Protein AF-A0A430AQ88-F1 (afdb_monomer)

pLDDT: mean 83.91, std 13.33, range [30.11, 95.38]

Nearest PDB structures (foldseek):
  5y1z-assembly1_A  TM=2.848E-01  e=1.459E+00  Homo sapiens
  6egv-assembly1_A  TM=2.812E-01  e=3.553E+00  Sacbrood virus
  3nzi-assembly1_A  TM=2.408E-01  e=5.909E+00  Homo sapiens

Foldseek 3Di:
DQPQDPCVVVLVVVVVCVVVVVDDQQDKKKWKWFPDDPPDPDIDTDDIGHPVCCVVVDPPDPRIDIDIDGNNVVSVVNVVRND

Mean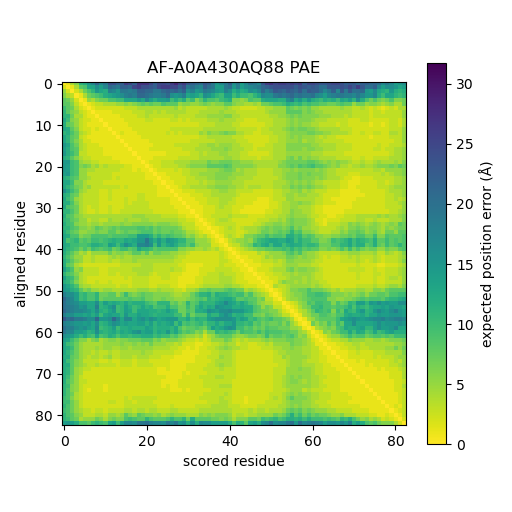 predicted aligned error: 5.62 Å

Organism: NCBI:txid564710

Solvent-accessible surface area (backbone atoms only — not comparable to full-atom values): 4940 Å² total; per-residue (Å²): 134,84,85,51,49,86,39,62,69,60,53,50,53,51,49,55,33,46,72,73,59,81,41,54,63,82,38,64,30,31,33,32,21,41,67,64,52,83,55,86,86,44,46,56,77,77,46,75,38,54,73,86,50,46,90,72,62,78,78,85,49,87,58,48,42,80,44,83,43,43,41,45,60,52,51,59,49,42,58,63,38,51,104

Radius of gyration: 12.88 Å; Cα contacts (8 Å, |Δi|>4): 106; chains: 1; bounding box: 31×30×32 Å

Secondary structure (DSSP, 8-state):
-------HHHHHHHHHHHHHTS--TTSEEEEEEESS-SBTTB--EEEEE-TTTGGG----STTEEEEEEEHHHHHHHHHHHH-

Sequence (83 aa):
MRLAYDYSDFLYGFADELESGALTLKDYIYIIRQQEPICGTYCPIIDWYYLDTLQYAIIEDDKYKAVKVKLKIVIDEMERWTM

Structure (mmCIF, N/CA/C/O backbone):
data_AF-A0A430AQ88-F1
#
_entry.id   AF-A0A430AQ88-F1
#
loop_
_atom_site.group_PDB
_atom_site.id
_atom_site.type_symbol
_atom_site.label_atom_id
_atom_site.label_alt_id
_atom_site.label_comp_id
_atom_site.label_asym_id
_atom_site.label_entity_id
_atom_site.label_seq_id
_atom_site.pdbx_PDB_ins_code
_atom_site.Cartn_x
_atom_site.Cartn_y
_atom_site.Cartn_z
_atom_site.occupancy
_atom_site.B_iso_or_equiv
_atom_site.auth_seq_id
_atom_site.auth_comp_id
_atom_site.auth_asym_id
_atom_site.auth_atom_id
_atom_site.pdbx_PDB_model_num
ATOM 1 N N . MET A 1 1 ? 9.602 10.454 -21.624 1.00 30.11 1 MET A N 1
ATOM 2 C CA . MET A 1 1 ? 8.457 9.546 -21.425 1.00 30.11 1 MET A CA 1
ATOM 3 C C . MET A 1 1 ? 8.389 9.255 -19.934 1.00 30.11 1 MET A C 1
ATOM 5 O O . MET A 1 1 ? 9.279 8.583 -19.434 1.00 30.11 1 MET A O 1
ATOM 9 N N . ARG A 1 2 ? 7.464 9.885 -19.199 1.00 35.56 2 ARG A N 1
ATOM 10 C CA . ARG A 1 2 ? 7.213 9.513 -17.800 1.00 35.56 2 ARG A CA 1
ATOM 11 C C . ARG A 1 2 ? 6.326 8.278 -17.859 1.00 35.56 2 ARG A C 1
ATOM 13 O O . ARG A 1 2 ? 5.227 8.360 -18.391 1.00 35.56 2 ARG A O 1
ATOM 20 N N . LEU A 1 3 ? 6.855 7.136 -17.443 1.00 48.44 3 LEU A N 1
ATOM 21 C CA . LEU A 1 3 ? 6.044 5.950 -17.201 1.00 48.44 3 LEU A CA 1
ATOM 22 C C . LEU A 1 3 ? 5.259 6.245 -15.922 1.00 48.44 3 LEU A C 1
ATOM 24 O O . LEU A 1 3 ? 5.780 6.045 -14.828 1.00 4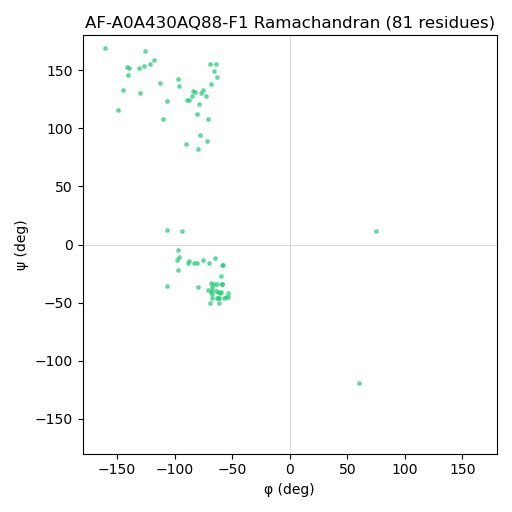8.44 3 LEU A O 1
ATOM 28 N N . ALA A 1 4 ? 4.077 6.839 -16.073 1.00 53.56 4 ALA A N 1
ATOM 29 C CA . ALA A 1 4 ? 3.106 6.888 -14.995 1.00 53.56 4 ALA A CA 1
ATOM 30 C C . ALA A 1 4 ? 2.529 5.477 -14.857 1.00 53.56 4 ALA A C 1
ATOM 32 O O . ALA A 1 4 ? 2.137 4.871 -15.859 1.00 53.56 4 ALA A O 1
ATOM 33 N N . TYR A 1 5 ? 2.554 4.936 -13.645 1.00 71.12 5 TYR A N 1
ATOM 34 C CA . TYR A 1 5 ? 1.802 3.725 -13.339 1.00 71.12 5 TYR A CA 1
ATOM 35 C C . TYR A 1 5 ? 0.391 4.161 -12.996 1.00 71.12 5 TYR A C 1
ATOM 37 O O . TYR A 1 5 ? 0.212 5.057 -12.173 1.00 71.12 5 TYR A O 1
ATOM 45 N N . ASP A 1 6 ? -0.595 3.557 -13.649 1.00 81.81 6 ASP A N 1
ATOM 46 C CA . ASP A 1 6 ? -1.982 3.824 -13.312 1.00 81.81 6 ASP A CA 1
ATOM 47 C C . ASP A 1 6 ? -2.335 3.042 -12.047 1.00 81.81 6 ASP A C 1
ATOM 49 O O . ASP A 1 6 ? -2.637 1.850 -12.089 1.00 81.81 6 ASP A O 1
ATOM 53 N N . TYR A 1 7 ? -2.214 3.716 -10.906 1.00 88.75 7 TYR A N 1
ATOM 54 C CA . TYR A 1 7 ? -2.643 3.191 -9.616 1.00 88.75 7 TYR A CA 1
ATOM 55 C C . TYR A 1 7 ? -4.065 3.622 -9.264 1.00 88.75 7 TYR A C 1
ATOM 57 O O . TYR A 1 7 ? -4.468 3.439 -8.117 1.00 88.75 7 TYR A O 1
ATOM 65 N N . SER A 1 8 ? -4.828 4.190 -10.205 1.00 87.75 8 SER A N 1
ATOM 66 C CA . SER A 1 8 ? -6.162 4.727 -9.922 1.00 87.75 8 SER A CA 1
ATOM 67 C C . SER A 1 8 ? -7.059 3.672 -9.282 1.00 87.75 8 SER A C 1
ATOM 69 O O . SER A 1 8 ? -7.652 3.944 -8.245 1.00 87.75 8 SER A O 1
ATOM 71 N N . ASP A 1 9 ? -7.069 2.445 -9.809 1.00 86.62 9 ASP A N 1
ATOM 72 C CA . ASP A 1 9 ? -7.866 1.342 -9.255 1.00 86.62 9 ASP A CA 1
ATOM 73 C C . ASP A 1 9 ? -7.473 0.997 -7.809 1.00 86.62 9 ASP A C 1
ATOM 75 O O . ASP A 1 9 ? -8.334 0.802 -6.951 1.00 86.62 9 ASP A O 1
ATOM 79 N N . PHE A 1 10 ? -6.172 0.977 -7.505 1.00 89.75 10 PHE A N 1
ATOM 80 C CA . PHE A 1 10 ? -5.690 0.733 -6.144 1.00 89.75 10 PHE A CA 1
ATOM 81 C C . PHE A 1 10 ? -6.049 1.874 -5.196 1.00 89.75 10 PHE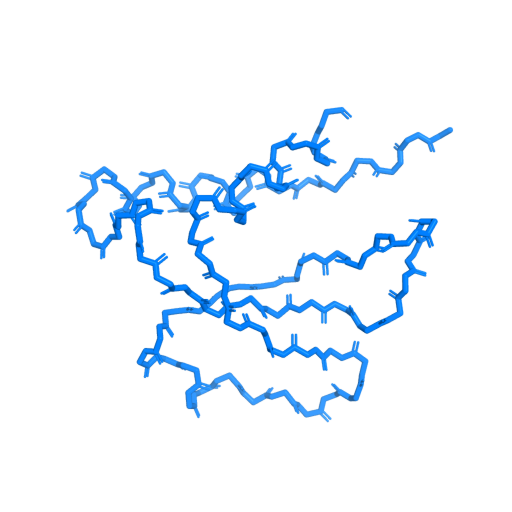 A C 1
ATOM 83 O O . PHE A 1 10 ? -6.472 1.631 -4.069 1.00 89.75 10 PHE A O 1
ATOM 90 N N . LEU A 1 11 ? -5.891 3.117 -5.652 1.00 91.50 11 LEU A N 1
ATOM 91 C CA . LEU A 1 11 ? -6.227 4.309 -4.880 1.00 91.50 11 LEU A CA 1
ATOM 92 C C . LEU A 1 11 ? -7.730 4.384 -4.595 1.00 91.50 11 LEU A C 1
ATOM 94 O O . LEU A 1 11 ? -8.103 4.703 -3.468 1.00 91.50 11 LEU A O 1
ATOM 98 N N . TYR A 1 12 ? -8.581 4.034 -5.565 1.00 91.12 12 TYR A N 1
ATOM 99 C CA . TYR A 1 12 ? -10.025 3.910 -5.359 1.00 91.12 12 TYR A CA 1
ATOM 100 C C . TYR A 1 12 ? -10.353 2.813 -4.345 1.00 91.12 12 TYR A C 1
ATOM 102 O O . TYR A 1 12 ? -11.093 3.075 -3.402 1.00 91.12 12 TYR A O 1
ATOM 110 N N . GLY A 1 13 ? -9.735 1.634 -4.465 1.00 88.88 13 GLY A N 1
ATOM 111 C CA . GLY A 1 13 ? -9.904 0.562 -3.482 1.00 88.88 13 GLY A CA 1
ATOM 112 C C . GLY A 1 13 ? -9.529 1.009 -2.067 1.00 88.88 13 GLY A C 1
ATOM 113 O O . GLY A 1 13 ? -10.292 0.810 -1.128 1.00 88.88 13 GLY A O 1
ATOM 114 N N . PHE A 1 14 ? -8.396 1.695 -1.897 1.00 92.19 14 PHE A N 1
ATOM 115 C CA . PHE A 1 14 ? -8.022 2.237 -0.590 1.00 92.19 14 PHE A CA 1
ATOM 116 C C . PHE A 1 14 ? -8.968 3.331 -0.092 1.00 92.19 14 PHE A C 1
ATOM 118 O O . PHE A 1 14 ? -9.175 3.428 1.116 1.00 92.19 14 PHE A O 1
ATOM 125 N N . ALA A 1 15 ? -9.526 4.157 -0.978 1.00 93.19 15 ALA A N 1
ATOM 126 C CA . ALA A 1 15 ? -10.488 5.185 -0.594 1.00 93.19 15 ALA A CA 1
ATOM 127 C C . ALA A 1 15 ? -11.761 4.564 0.002 1.00 93.19 15 ALA A C 1
ATOM 129 O O . ALA A 1 15 ? -12.173 4.982 1.085 1.00 93.19 15 ALA A O 1
ATOM 130 N N . ASP A 1 16 ? -12.307 3.523 -0.630 1.00 93.56 16 ASP A N 1
ATOM 131 C CA . ASP A 1 16 ? -13.488 2.798 -0.140 1.00 93.56 16 ASP A CA 1
ATOM 132 C C . ASP A 1 16 ? -13.221 2.131 1.227 1.00 93.56 16 ASP A C 1
ATOM 134 O O . ASP A 1 16 ? -14.037 2.184 2.154 1.00 93.56 16 ASP A O 1
ATOM 138 N N . GLU A 1 17 ? -12.035 1.547 1.405 1.00 92.38 17 GLU A N 1
ATOM 139 C CA . GLU A 1 17 ? -11.612 0.922 2.667 1.00 92.38 17 GLU A CA 1
ATOM 140 C C . GLU A 1 17 ? -11.402 1.942 3.800 1.00 92.38 17 GLU A C 1
ATOM 142 O O . GLU A 1 17 ? -11.704 1.671 4.966 1.00 92.38 17 GLU A O 1
ATOM 147 N N . LEU A 1 18 ? -10.897 3.134 3.468 1.00 93.69 18 LEU A N 1
ATOM 148 C CA . LEU A 1 18 ? -10.750 4.244 4.411 1.00 93.69 18 LEU A CA 1
ATOM 149 C C . LEU A 1 18 ? -12.109 4.844 4.791 1.00 93.69 18 LEU A C 1
ATOM 151 O O . LEU A 1 18 ? -12.310 5.193 5.955 1.00 93.69 18 LEU A O 1
ATOM 155 N N . GLU A 1 19 ? -13.037 4.963 3.837 1.00 95.06 19 GLU A N 1
ATOM 156 C CA . GLU A 1 19 ? -14.390 5.480 4.077 1.00 95.06 19 GLU A CA 1
ATOM 157 C C . GLU A 1 19 ? -15.221 4.514 4.929 1.00 95.06 19 GLU A C 1
ATOM 159 O O . GLU A 1 19 ? -15.903 4.937 5.865 1.00 95.06 19 GLU A O 1
ATOM 164 N N . SER A 1 20 ? -15.112 3.209 4.670 1.00 93.88 20 SER A N 1
ATOM 165 C CA . SER A 1 20 ? -15.768 2.173 5.479 1.00 93.88 20 SER A CA 1
ATOM 166 C C . SER A 1 20 ? -15.161 2.010 6.880 1.00 93.88 20 SER A C 1
ATOM 168 O O . SER A 1 20 ? -15.792 1.418 7.759 1.00 93.88 20 SER A O 1
ATOM 170 N N . GLY A 1 21 ? -13.956 2.543 7.115 1.00 92.25 21 GLY A N 1
ATOM 171 C CA . GLY A 1 21 ? -13.221 2.412 8.374 1.00 92.25 21 GLY A CA 1
ATOM 172 C C . GLY A 1 21 ? -12.588 1.033 8.585 1.00 92.25 21 GLY A C 1
ATOM 173 O O . GLY A 1 21 ? -12.130 0.743 9.692 1.00 92.25 21 GLY A O 1
ATOM 174 N N . ALA A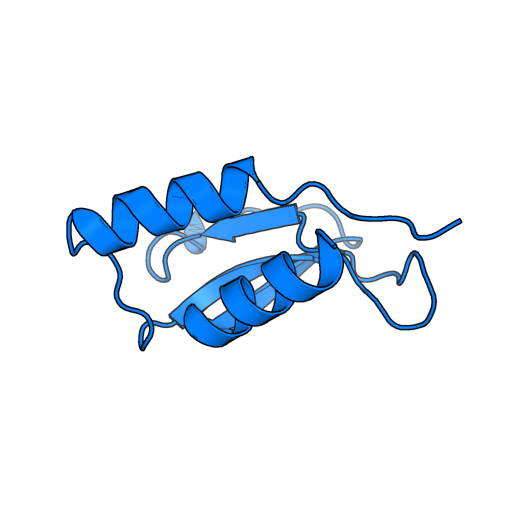 1 22 ? -12.559 0.193 7.548 1.00 90.69 22 ALA A N 1
ATOM 175 C CA . ALA A 1 22 ? -11.863 -1.090 7.554 1.00 90.69 22 ALA A CA 1
ATOM 176 C C . ALA A 1 22 ? -10.336 -0.907 7.600 1.00 90.69 22 ALA A C 1
ATOM 178 O O . ALA A 1 22 ? -9.633 -1.688 8.245 1.00 90.69 22 ALA A O 1
ATOM 179 N N . LEU A 1 23 ? -9.835 0.164 6.978 1.00 92.44 23 LEU A N 1
ATOM 180 C CA . LEU A 1 23 ? -8.446 0.604 7.065 1.00 92.44 23 LEU A CA 1
ATOM 181 C C . LEU A 1 23 ? -8.347 2.030 7.605 1.00 92.44 23 LEU A C 1
ATOM 183 O O . LEU A 1 23 ? -9.233 2.866 7.449 1.00 92.44 23 LEU A O 1
ATOM 187 N N . THR A 1 24 ? -7.201 2.342 8.198 1.00 93.88 24 THR A N 1
ATOM 188 C CA . THR A 1 24 ? -6.791 3.697 8.555 1.00 93.88 24 THR A CA 1
ATOM 189 C C . THR A 1 24 ? -5.417 3.999 7.966 1.00 93.88 24 THR A C 1
ATOM 191 O O . THR A 1 24 ? -4.565 3.127 7.806 1.00 93.88 24 THR A O 1
ATOM 194 N N . LEU A 1 25 ? -5.120 5.277 7.720 1.00 93.44 25 LEU A N 1
ATOM 195 C CA . LEU A 1 25 ? -3.813 5.719 7.201 1.00 93.44 25 LEU A CA 1
ATOM 196 C C . LEU A 1 25 ? -2.610 5.315 8.080 1.00 93.44 25 LEU A C 1
ATOM 198 O O . LEU A 1 25 ? -1.459 5.377 7.638 1.00 93.44 25 LEU A O 1
ATOM 202 N N . LYS A 1 26 ? -2.859 4.950 9.342 1.00 95.00 26 LYS A N 1
ATOM 203 C CA . LYS A 1 26 ? -1.835 4.516 10.299 1.00 95.00 26 LYS A CA 1
ATOM 204 C C . LYS A 1 26 ? -1.569 3.016 10.236 1.00 95.00 26 LYS A C 1
ATOM 206 O O . LYS A 1 26 ? -0.536 2.592 10.763 1.00 95.00 26 LYS A O 1
ATOM 211 N N . ASP A 1 27 ? -2.462 2.253 9.614 1.00 93.69 27 ASP A N 1
ATOM 212 C CA . ASP A 1 27 ? -2.337 0.811 9.519 1.00 93.69 27 ASP A CA 1
ATOM 213 C C . ASP A 1 27 ? -1.184 0.418 8.612 1.00 93.69 27 ASP A C 1
ATOM 215 O O . ASP A 1 27 ? -0.719 1.169 7.749 1.00 93.69 27 ASP A O 1
ATOM 219 N N . TYR A 1 28 ? -0.681 -0.780 8.867 1.00 93.81 28 TYR A N 1
ATOM 220 C CA . TYR A 1 28 ? 0.288 -1.413 7.999 1.00 93.81 28 TYR A CA 1
ATOM 221 C C . TYR A 1 28 ? -0.451 -2.366 7.078 1.00 93.81 28 TYR A C 1
ATOM 223 O O . TYR A 1 28 ? -1.358 -3.061 7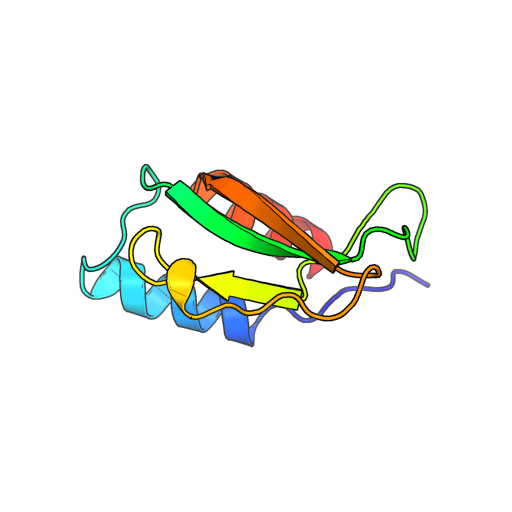.514 1.00 93.81 28 TYR A O 1
ATOM 231 N N . ILE A 1 29 ? -0.001 -2.433 5.837 1.00 92.62 29 ILE A N 1
ATOM 232 C CA . ILE A 1 29 ? -0.435 -3.400 4.838 1.00 92.62 29 ILE A CA 1
ATOM 233 C C . ILE A 1 29 ? 0.796 -4.108 4.285 1.00 92.62 29 ILE A C 1
ATOM 235 O O . ILE A 1 29 ? 1.936 -3.669 4.492 1.00 92.62 29 ILE A O 1
ATOM 239 N N . TYR A 1 30 ? 0.577 -5.206 3.582 1.00 92.50 30 TYR A N 1
ATOM 240 C CA . TYR A 1 30 ? 1.596 -5.770 2.719 1.00 92.50 30 TYR A CA 1
ATOM 241 C C . TYR A 1 30 ? 1.374 -5.300 1.296 1.00 92.50 30 TYR A C 1
ATOM 243 O O . TYR A 1 30 ? 0.254 -5.306 0.808 1.00 92.50 30 TYR A O 1
ATOM 251 N N . ILE A 1 31 ? 2.456 -4.924 0.630 1.00 91.75 31 ILE A N 1
ATOM 252 C CA . ILE A 1 31 ? 2.462 -4.683 -0.808 1.00 91.75 31 ILE A CA 1
ATOM 253 C C . ILE A 1 31 ? 3.308 -5.748 -1.486 1.00 91.75 31 ILE A C 1
ATOM 255 O O . ILE A 1 31 ? 4.380 -6.100 -0.988 1.00 91.75 31 ILE A O 1
ATOM 259 N N . ILE A 1 32 ? 2.845 -6.238 -2.626 1.00 89.81 32 ILE A N 1
ATOM 260 C CA . ILE A 1 32 ? 3.650 -7.008 -3.565 1.00 89.81 32 ILE A CA 1
ATOM 261 C C . ILE A 1 32 ? 4.283 -6.008 -4.511 1.00 89.81 32 ILE A C 1
ATOM 263 O O . ILE A 1 32 ? 3.588 -5.212 -5.135 1.00 89.81 32 ILE A O 1
ATOM 267 N N . ARG A 1 33 ? 5.607 -6.027 -4.621 1.00 89.94 33 ARG A N 1
ATOM 268 C CA . ARG A 1 33 ? 6.328 -5.176 -5.568 1.00 89.94 33 ARG A CA 1
ATOM 269 C C . ARG A 1 33 ? 7.325 -5.979 -6.378 1.00 89.94 33 ARG A C 1
ATOM 271 O O . ARG A 1 33 ? 7.837 -6.987 -5.890 1.00 89.94 33 ARG A O 1
ATOM 278 N N . GLN A 1 34 ? 7.612 -5.524 -7.592 1.00 89.56 34 GLN A N 1
ATOM 279 C CA . GLN A 1 34 ? 8.701 -6.098 -8.384 1.00 89.56 34 GLN A CA 1
ATOM 280 C C . GLN A 1 34 ? 10.043 -5.883 -7.679 1.00 89.56 34 GLN A C 1
ATOM 282 O O . GLN A 1 34 ? 10.256 -4.860 -7.028 1.00 89.56 34 GLN A O 1
ATOM 287 N N . GLN A 1 35 ? 10.948 -6.849 -7.790 1.00 87.19 35 GLN A N 1
ATOM 288 C CA . GLN A 1 35 ? 12.310 -6.726 -7.275 1.00 87.19 35 GLN A CA 1
ATOM 289 C C . GLN A 1 35 ? 13.191 -5.909 -8.218 1.00 87.19 35 GLN A C 1
ATOM 291 O O . GLN A 1 35 ? 14.026 -5.129 -7.761 1.00 87.19 35 GLN A O 1
ATOM 296 N N . GLU A 1 36 ? 12.984 -6.051 -9.526 1.00 86.81 36 GLU A N 1
ATOM 297 C CA . GLU A 1 36 ? 13.748 -5.313 -10.523 1.00 86.81 36 GLU A CA 1
ATOM 298 C C . GLU A 1 36 ? 13.155 -3.915 -10.751 1.00 86.81 36 GLU A C 1
ATOM 300 O O . GLU A 1 36 ? 11.938 -3.768 -10.912 1.00 86.81 36 GLU A O 1
ATOM 305 N N . PRO A 1 37 ? 13.989 -2.861 -10.756 1.00 85.69 37 PRO A N 1
ATOM 306 C CA . PRO A 1 37 ? 13.536 -1.534 -11.107 1.00 85.69 37 PRO A CA 1
ATOM 307 C C . PRO A 1 37 ? 13.347 -1.430 -12.621 1.00 85.69 37 PRO A C 1
ATOM 309 O O . PRO A 1 37 ? 14.217 -1.763 -13.420 1.00 85.69 37 PRO A O 1
ATOM 312 N N . ILE A 1 38 ? 12.210 -0.886 -13.008 1.00 78.44 38 ILE A N 1
ATOM 313 C CA . ILE A 1 38 ? 11.796 -0.679 -14.406 1.00 78.44 38 ILE A CA 1
ATOM 314 C C . ILE A 1 38 ? 12.093 0.739 -14.901 1.00 78.44 38 ILE A C 1
ATOM 316 O O . ILE A 1 38 ? 12.183 0.975 -16.103 1.00 78.44 38 ILE A O 1
ATOM 320 N N . CYS A 1 39 ? 12.244 1.704 -13.990 1.00 69.8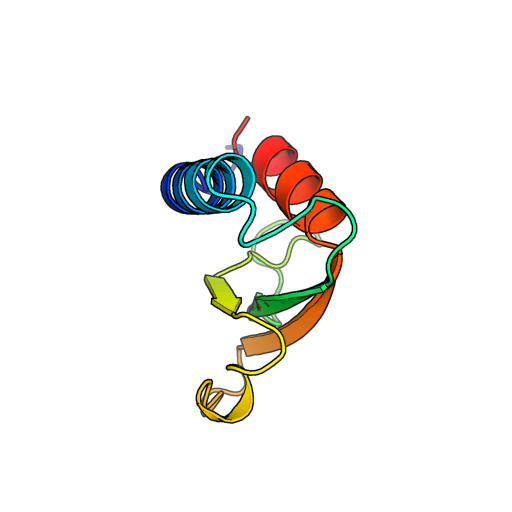8 39 CYS A N 1
ATOM 321 C CA . CYS A 1 39 ? 12.653 3.066 -14.319 1.00 69.88 39 CYS A CA 1
ATOM 322 C C . CYS A 1 39 ? 13.446 3.680 -13.160 1.00 69.88 39 CYS A C 1
ATOM 324 O O . CYS A 1 39 ? 12.915 3.908 -12.071 1.00 69.88 39 CYS A O 1
ATOM 326 N N . GLY A 1 40 ? 14.726 3.984 -13.394 1.00 80.06 40 GLY A N 1
ATOM 327 C CA . GLY A 1 40 ? 15.617 4.508 -12.357 1.00 80.06 40 GLY A CA 1
ATOM 328 C C . GLY A 1 40 ? 15.758 3.520 -11.198 1.00 80.06 40 GLY A C 1
ATOM 329 O O . GLY A 1 40 ? 16.205 2.397 -11.396 1.00 80.06 40 GLY A O 1
ATOM 330 N N . THR A 1 41 ? 15.366 3.937 -9.995 1.00 82.31 41 THR A N 1
ATOM 331 C CA . THR A 1 41 ? 15.345 3.090 -8.788 1.00 82.31 41 THR A CA 1
ATOM 332 C C . THR A 1 41 ? 13.926 2.691 -8.373 1.00 82.31 41 THR A C 1
ATOM 334 O O . THR A 1 41 ? 13.724 2.267 -7.237 1.00 82.31 41 THR A O 1
ATOM 337 N N . TYR A 1 42 ? 12.927 2.901 -9.237 1.00 85.25 42 TYR A N 1
ATOM 338 C CA . TYR A 1 42 ? 11.536 2.623 -8.902 1.00 85.25 42 TYR A CA 1
ATOM 339 C C . TYR A 1 42 ? 11.148 1.179 -9.212 1.00 85.25 42 TYR A C 1
ATOM 341 O O . TYR A 1 42 ? 11.262 0.720 -10.350 1.00 85.25 42 TYR A O 1
ATOM 349 N N . CYS A 1 43 ? 10.648 0.508 -8.178 1.00 88.62 43 CYS A N 1
ATOM 350 C CA . CYS A 1 43 ? 10.122 -0.848 -8.209 1.00 88.62 43 CYS A CA 1
ATOM 351 C C . CYS A 1 43 ? 8.596 -0.783 -8.013 1.00 88.62 43 CYS A C 1
ATOM 353 O O . CYS A 1 43 ? 8.163 -0.473 -6.899 1.00 88.62 43 CYS A O 1
ATOM 355 N N . PRO A 1 44 ? 7.781 -1.039 -9.045 1.00 88.88 44 PRO A N 1
ATOM 356 C CA . PRO A 1 44 ? 6.342 -0.800 -9.030 1.00 88.88 44 PRO A CA 1
ATOM 357 C C . PRO A 1 44 ? 5.635 -1.710 -8.038 1.00 88.88 44 PRO A C 1
ATOM 359 O O . PRO A 1 44 ? 6.058 -2.846 -7.790 1.00 88.88 44 PRO A O 1
ATOM 362 N N . ILE A 1 45 ? 4.544 -1.187 -7.494 1.00 90.94 45 ILE A N 1
ATOM 363 C CA . ILE A 1 45 ? 3.618 -1.941 -6.662 1.00 90.94 45 ILE A CA 1
ATOM 364 C C . ILE A 1 45 ? 2.689 -2.697 -7.607 1.00 90.94 45 ILE A C 1
ATOM 366 O O . ILE A 1 45 ? 2.192 -2.145 -8.577 1.00 90.94 45 ILE A O 1
ATOM 370 N N . ILE A 1 46 ? 2.522 -3.984 -7.360 1.00 89.19 46 ILE A N 1
ATOM 371 C CA . ILE A 1 46 ? 1.751 -4.889 -8.210 1.00 89.19 46 ILE A CA 1
ATOM 372 C C . ILE A 1 46 ? 0.434 -5.241 -7.544 1.00 89.19 46 ILE A C 1
ATOM 374 O O . ILE A 1 46 ? -0.559 -5.407 -8.236 1.00 89.19 46 ILE A O 1
ATOM 378 N N . ASP A 1 47 ? 0.441 -5.368 -6.219 1.00 88.81 47 ASP A N 1
ATOM 379 C CA . ASP A 1 47 ? -0.735 -5.762 -5.455 1.00 88.81 47 ASP A CA 1
ATOM 380 C C . ASP A 1 47 ? -0.588 -5.367 -3.979 1.00 88.81 47 ASP A C 1
ATOM 382 O O . ASP A 1 47 ? 0.512 -5.016 -3.529 1.00 88.81 47 ASP A O 1
ATOM 386 N N . TRP A 1 48 ? -1.668 -5.454 -3.207 1.00 90.06 48 TRP A N 1
ATOM 387 C CA . TRP A 1 48 ? -1.657 -5.234 -1.765 1.00 90.06 48 TRP A CA 1
ATOM 388 C C . TRP A 1 48 ? -2.584 -6.195 -1.016 1.00 90.06 48 TRP A C 1
ATOM 390 O O . TRP A 1 48 ? -3.571 -6.690 -1.540 1.00 90.06 48 TRP A O 1
ATOM 400 N N . TYR A 1 49 ? -2.240 -6.455 0.242 1.00 90.19 49 TYR A N 1
ATOM 401 C CA . TYR A 1 49 ? -2.925 -7.403 1.114 1.00 90.19 49 TYR A CA 1
ATOM 402 C C . TYR A 1 49 ? -3.016 -6.842 2.534 1.00 90.19 49 TYR A C 1
ATOM 404 O O . TYR A 1 49 ? -2.084 -6.192 3.030 1.00 90.19 49 TYR A O 1
ATOM 412 N N . TYR A 1 50 ? -4.105 -7.157 3.232 1.00 89.06 50 TYR A N 1
ATOM 413 C CA . TYR A 1 50 ? -4.206 -6.942 4.676 1.00 89.06 50 TYR A CA 1
ATOM 414 C C . TYR A 1 50 ? -3.179 -7.804 5.425 1.00 89.06 50 TYR A C 1
ATOM 416 O O . TYR A 1 50 ? -2.743 -8.853 4.939 1.00 89.06 50 TYR A O 1
ATOM 424 N N . LEU A 1 51 ? -2.795 -7.388 6.635 1.00 84.75 51 LEU A N 1
ATOM 425 C CA . LEU A 1 51 ? -1.755 -8.069 7.424 1.00 84.75 51 LEU A CA 1
ATOM 426 C C . LEU A 1 51 ? -2.067 -9.532 7.738 1.00 84.75 51 LEU A C 1
ATOM 428 O O . LEU A 1 51 ? -1.151 -10.346 7.824 1.00 84.75 51 LEU A O 1
ATOM 432 N N . ASP A 1 52 ? -3.337 -9.844 7.935 1.00 80.94 52 ASP A N 1
ATOM 433 C CA . ASP A 1 52 ? -3.878 -11.161 8.258 1.00 80.94 52 ASP A CA 1
ATOM 434 C C . ASP A 1 52 ? -4.090 -12.045 7.020 1.00 80.94 52 ASP A C 1
ATOM 436 O O . ASP A 1 52 ? -4.189 -13.266 7.135 1.00 80.94 52 ASP A O 1
ATOM 440 N N . THR A 1 53 ? -4.091 -11.450 5.827 1.00 78.81 53 THR A N 1
ATOM 441 C CA . THR A 1 53 ? -4.338 -12.165 4.566 1.00 78.81 53 THR A CA 1
ATOM 442 C C . THR A 1 53 ? -3.070 -12.592 3.829 1.00 78.81 53 THR A C 1
ATOM 444 O O . THR A 1 53 ? -3.152 -13.421 2.925 1.00 78.81 53 THR A O 1
ATOM 447 N N . LEU A 1 54 ? -1.880 -12.119 4.236 1.00 69.12 54 LEU A N 1
ATOM 448 C CA . LEU A 1 54 ? -0.630 -12.436 3.526 1.00 69.12 54 LEU A CA 1
ATOM 449 C C . LEU A 1 54 ? -0.333 -13.940 3.464 1.00 69.12 54 LEU A C 1
ATOM 451 O O . LEU A 1 54 ? 0.294 -14.402 2.520 1.00 69.12 54 LEU A O 1
ATOM 455 N N . GLN A 1 55 ? -0.809 -14.728 4.428 1.00 63.72 55 GLN A N 1
ATOM 456 C CA . GLN A 1 55 ? -0.641 -16.185 4.407 1.00 63.72 55 GLN A CA 1
ATOM 457 C C . GLN A 1 55 ? -1.244 -16.862 3.160 1.00 63.72 55 GLN A C 1
ATOM 459 O O . GLN A 1 55 ? -0.885 -17.996 2.854 1.00 63.72 55 GLN A O 1
ATOM 464 N N . TYR A 1 56 ? -2.136 -16.172 2.443 1.00 59.66 56 TYR A N 1
ATOM 465 C CA . TYR A 1 56 ? -2.721 -16.617 1.177 1.00 59.66 56 TYR A CA 1
ATOM 466 C C . TYR A 1 56 ? -2.025 -16.022 -0.054 1.00 59.66 56 TYR A C 1
ATOM 468 O O . TYR A 1 56 ? -2.224 -16.514 -1.162 1.00 59.66 56 TYR A O 1
ATOM 476 N N . ALA A 1 57 ? -1.194 -14.994 0.127 1.00 60.22 57 ALA A N 1
ATOM 477 C CA . ALA A 1 57 ? -0.392 -14.402 -0.932 1.00 60.22 57 ALA A CA 1
ATOM 478 C C . ALA A 1 57 ? 0.844 -15.280 -1.171 1.00 60.22 57 ALA A C 1
ATOM 480 O O . ALA A 1 57 ? 1.931 -15.046 -0.636 1.00 60.22 57 ALA A O 1
ATOM 481 N N . ILE A 1 58 ? 0.666 -16.343 -1.952 1.00 61.16 58 ILE A N 1
ATOM 482 C CA . ILE A 1 58 ? 1.773 -17.186 -2.394 1.00 61.16 58 ILE A CA 1
ATOM 483 C C . ILE A 1 58 ? 2.588 -16.391 -3.419 1.00 61.16 58 ILE A C 1
ATOM 485 O O . ILE A 1 58 ? 2.156 -16.182 -4.550 1.00 61.16 58 ILE A O 1
ATOM 489 N N . ILE A 1 59 ? 3.783 -15.950 -3.028 1.00 67.94 59 ILE A N 1
ATOM 490 C CA . ILE A 1 59 ? 4.764 -15.388 -3.961 1.00 67.94 59 ILE A CA 1
ATOM 491 C C . ILE A 1 59 ? 5.624 -16.544 -4.460 1.00 67.94 59 ILE A C 1
ATOM 493 O O . ILE A 1 59 ? 6.652 -16.869 -3.872 1.00 67.94 59 ILE A O 1
ATOM 497 N N . GLU A 1 60 ? 5.154 -17.208 -5.510 1.00 66.62 60 GLU A N 1
ATOM 498 C CA . GLU A 1 60 ? 5.875 -18.310 -6.162 1.00 66.62 60 GLU A CA 1
ATOM 499 C C . GLU A 1 60 ? 6.969 -17.825 -7.124 1.00 66.62 60 GLU A C 1
ATOM 501 O O . GLU A 1 60 ? 7.849 -18.597 -7.497 1.00 66.62 60 GLU A O 1
ATOM 506 N N . ASP A 1 61 ? 6.933 -16.547 -7.505 1.00 75.81 61 ASP A N 1
ATOM 507 C CA . ASP A 1 61 ? 7.839 -15.954 -8.486 1.00 75.81 61 ASP A CA 1
ATOM 508 C C . ASP A 1 61 ? 8.868 -15.047 -7.786 1.00 75.81 61 ASP A C 1
ATOM 510 O O . ASP A 1 61 ? 8.531 -14.101 -7.064 1.00 75.81 61 ASP A O 1
ATOM 514 N N . ASP A 1 62 ? 10.146 -15.352 -8.007 1.00 80.56 62 ASP A N 1
ATOM 515 C CA . ASP A 1 62 ? 11.309 -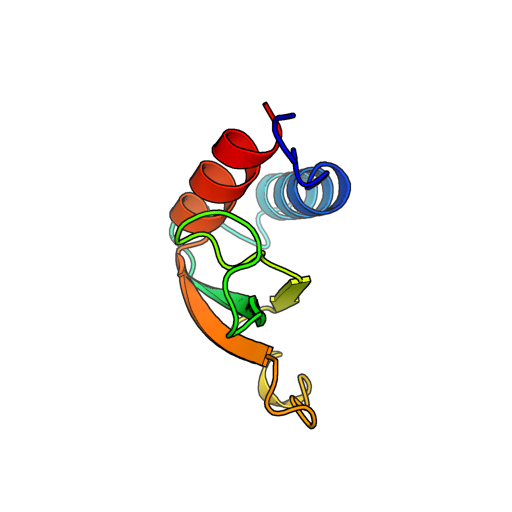14.669 -7.441 1.00 80.56 62 ASP A CA 1
ATOM 516 C C . ASP A 1 62 ? 11.448 -13.215 -7.911 1.00 80.56 62 ASP A C 1
ATOM 518 O O . ASP A 1 62 ? 12.192 -12.439 -7.310 1.00 80.56 62 ASP A O 1
ATOM 522 N N . LYS A 1 63 ? 10.681 -12.799 -8.922 1.00 83.62 63 LYS A N 1
ATOM 523 C CA . LYS A 1 63 ? 10.619 -11.411 -9.395 1.00 83.62 63 LYS A CA 1
ATOM 524 C C . LYS A 1 63 ? 9.824 -10.495 -8.486 1.00 83.62 63 LYS A C 1
ATOM 526 O O . LYS A 1 63 ? 9.916 -9.278 -8.650 1.00 83.62 63 LYS A O 1
ATOM 531 N N . TYR A 1 64 ? 9.050 -11.026 -7.542 1.00 86.56 64 TYR A N 1
ATOM 532 C CA . TYR A 1 64 ? 8.223 -10.217 -6.653 1.00 86.56 64 TYR A CA 1
ATOM 533 C C . TYR A 1 64 ? 8.633 -10.374 -5.195 1.00 86.56 64 TYR A C 1
ATOM 535 O O . TYR A 1 64 ? 9.308 -11.321 -4.789 1.00 86.56 64 TYR A O 1
ATOM 543 N N . LYS A 1 65 ? 8.257 -9.388 -4.385 1.00 87.06 65 LYS A N 1
ATOM 544 C CA . LYS A 1 65 ? 8.512 -9.395 -2.949 1.00 87.06 65 LYS A CA 1
ATOM 545 C C . LYS A 1 65 ? 7.369 -8.737 -2.194 1.00 87.06 65 LYS A C 1
ATOM 547 O O . LYS A 1 65 ? 6.978 -7.617 -2.520 1.00 87.06 65 LYS A O 1
ATOM 552 N N . ALA A 1 66 ? 6.913 -9.401 -1.132 1.00 88.69 66 ALA A N 1
ATOM 553 C CA . ALA A 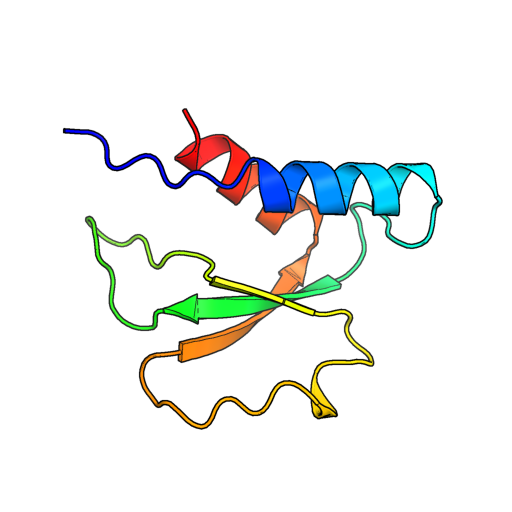1 66 ? 6.044 -8.798 -0.131 1.00 88.69 66 ALA A CA 1
ATOM 554 C C . ALA A 1 66 ? 6.853 -7.896 0.797 1.00 88.69 66 ALA A C 1
ATOM 556 O O . ALA A 1 66 ? 7.871 -8.303 1.370 1.00 88.69 66 ALA A O 1
ATOM 557 N N . VAL A 1 67 ? 6.373 -6.674 0.997 1.00 89.88 67 VAL A N 1
ATOM 558 C CA . VAL A 1 67 ? 6.953 -5.723 1.943 1.00 89.88 67 VAL A CA 1
ATOM 559 C C . VAL A 1 67 ? 5.848 -5.161 2.820 1.00 89.88 67 VAL A C 1
ATOM 561 O O . VAL A 1 67 ? 4.824 -4.707 2.322 1.00 89.88 67 VAL A O 1
ATOM 564 N N . LYS A 1 68 ? 6.065 -5.173 4.138 1.00 93.00 68 LYS A N 1
ATOM 565 C CA . LYS A 1 68 ? 5.167 -4.527 5.096 1.00 93.00 68 LYS A CA 1
ATOM 566 C C . LYS A 1 68 ? 5.427 -3.024 5.110 1.00 93.00 68 LYS A C 1
ATOM 568 O O . LYS A 1 68 ? 6.536 -2.603 5.444 1.00 93.00 68 LYS A O 1
ATOM 573 N N . VAL A 1 69 ? 4.418 -2.217 4.798 1.00 93.75 69 VAL A N 1
ATOM 574 C CA . VAL A 1 69 ? 4.527 -0.753 4.694 1.00 93.75 69 VAL A CA 1
ATOM 575 C C . VAL A 1 69 ? 3.285 -0.101 5.307 1.00 93.75 69 VAL A C 1
ATOM 577 O O . VAL A 1 69 ? 2.221 -0.708 5.348 1.00 93.75 69 VAL A O 1
ATOM 580 N N . LYS A 1 70 ? 3.406 1.123 5.837 1.00 95.38 70 LYS A N 1
ATOM 581 C CA . LYS A 1 70 ? 2.230 1.885 6.292 1.00 95.38 70 LYS A CA 1
ATOM 582 C C . LYS A 1 70 ? 1.374 2.306 5.103 1.00 95.38 70 LYS A C 1
ATOM 584 O O . LYS A 1 70 ? 1.929 2.824 4.136 1.00 95.38 70 LYS A O 1
ATOM 589 N N . LEU A 1 71 ? 0.052 2.200 5.230 1.00 93.19 71 LEU A N 1
ATOM 590 C CA . LEU A 1 71 ? -0.898 2.555 4.176 1.00 93.19 71 LEU A CA 1
ATOM 591 C C . LEU A 1 71 ? -0.676 3.979 3.658 1.00 93.19 71 LEU A C 1
ATOM 593 O O 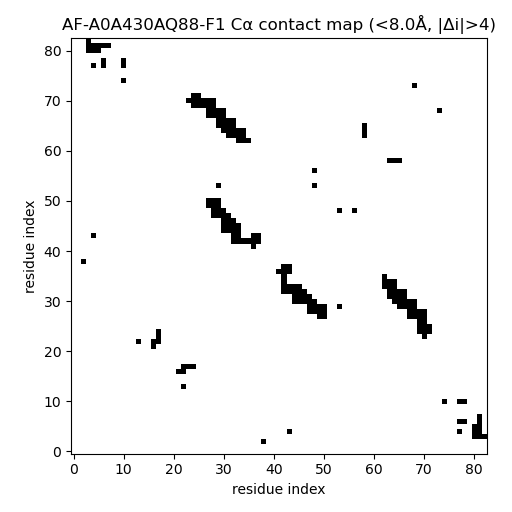. LEU A 1 71 ? -0.565 4.179 2.454 1.00 93.19 71 LEU A O 1
ATOM 597 N N . LYS A 1 72 ? -0.487 4.957 4.555 1.00 95.19 72 LYS A N 1
ATOM 598 C CA . LYS A 1 72 ? -0.179 6.334 4.144 1.00 95.19 72 LYS A CA 1
ATOM 599 C C . LYS A 1 72 ? 1.026 6.435 3.201 1.00 95.19 72 LYS A C 1
ATOM 601 O O . LYS A 1 72 ? 0.977 7.190 2.244 1.00 95.19 72 LYS A O 1
ATOM 606 N N . ILE A 1 73 ? 2.096 5.686 3.469 1.00 94.50 73 ILE A N 1
ATOM 607 C CA . ILE A 1 73 ? 3.310 5.726 2.639 1.00 94.50 73 ILE A CA 1
ATOM 608 C C . ILE A 1 73 ? 3.020 5.146 1.252 1.00 94.50 73 ILE A C 1
ATOM 610 O O . ILE A 1 73 ? 3.527 5.664 0.265 1.00 94.50 73 ILE A O 1
ATOM 614 N N . VAL A 1 74 ? 2.202 4.093 1.185 1.00 92.44 74 VAL A N 1
ATOM 615 C CA . VAL A 1 74 ? 1.813 3.447 -0.074 1.00 92.44 74 VAL A CA 1
ATOM 616 C C . VAL A 1 74 ? 0.943 4.375 -0.920 1.00 92.44 74 VAL A C 1
ATOM 618 O O . VAL A 1 74 ? 1.234 4.547 -2.098 1.00 92.44 74 VAL A O 1
ATOM 621 N N . ILE A 1 75 ? -0.060 5.023 -0.320 1.00 93.12 75 ILE A N 1
ATOM 622 C CA . ILE A 1 75 ? -0.914 6.003 -1.010 1.00 93.12 75 ILE A CA 1
ATOM 623 C C . ILE A 1 75 ? -0.073 7.183 -1.512 1.00 93.12 75 ILE A C 1
ATOM 625 O O . ILE A 1 75 ? -0.103 7.480 -2.704 1.00 93.12 75 ILE A O 1
ATOM 629 N N . ASP A 1 76 ? 0.751 7.784 -0.642 1.00 93.38 76 ASP A N 1
ATOM 630 C CA . ASP A 1 76 ? 1.630 8.902 -1.014 1.00 93.38 76 ASP A CA 1
ATOM 631 C C . ASP A 1 76 ? 2.602 8.493 -2.162 1.00 93.38 76 ASP A C 1
ATOM 633 O O . ASP A 1 76 ? 2.948 9.309 -3.022 1.00 93.38 76 ASP A O 1
ATOM 637 N N . GLU A 1 77 ? 3.058 7.230 -2.202 1.00 91.00 77 GLU A N 1
ATOM 638 C CA . GLU A 1 77 ? 3.881 6.673 -3.290 1.00 91.00 77 GLU A CA 1
ATOM 639 C C . GLU A 1 77 ? 3.081 6.528 -4.593 1.00 91.00 77 GLU A C 1
ATOM 641 O O . GLU A 1 77 ? 3.539 6.990 -5.639 1.00 91.00 77 GLU A O 1
ATOM 646 N N . MET A 1 78 ? 1.897 5.917 -4.542 1.00 90.50 78 MET A N 1
ATOM 647 C CA . MET A 1 78 ? 1.036 5.701 -5.709 1.00 90.50 78 MET A CA 1
ATOM 648 C C . MET A 1 78 ? 0.610 7.025 -6.352 1.00 90.50 78 MET A C 1
ATOM 650 O O . MET A 1 78 ? 0.756 7.191 -7.563 1.00 90.50 78 MET A O 1
ATOM 654 N N . GLU A 1 79 ? 0.183 8.009 -5.558 1.00 89.88 79 GLU A N 1
ATOM 655 C CA . GLU A 1 79 ? -0.176 9.348 -6.048 1.00 89.88 79 GLU A CA 1
ATOM 656 C C . GLU A 1 79 ? 1.007 10.036 -6.745 1.00 89.88 79 GLU A C 1
ATOM 658 O O . GLU A 1 79 ? 0.853 10.638 -7.808 1.00 89.88 79 GLU A O 1
ATOM 663 N N . ARG A 1 80 ? 2.221 9.903 -6.192 1.00 87.19 80 ARG A N 1
ATOM 664 C CA . ARG A 1 80 ? 3.438 10.488 -6.776 1.00 87.19 80 ARG A CA 1
ATOM 665 C C . ARG A 1 80 ? 3.778 9.913 -8.153 1.00 87.19 80 ARG A C 1
ATOM 667 O O . ARG A 1 80 ? 4.348 10.636 -8.969 1.00 87.19 80 ARG A O 1
ATOM 674 N N . TRP A 1 81 ? 3.491 8.634 -8.385 1.00 81.38 81 TRP A N 1
ATOM 675 C CA . TRP A 1 81 ? 3.812 7.928 -9.633 1.00 81.38 81 TRP A CA 1
ATOM 676 C C . TRP A 1 81 ? 2.652 7.862 -10.635 1.00 81.38 81 TRP A C 1
ATOM 678 O O . TRP A 1 81 ? 2.872 7.420 -11.762 1.00 81.38 81 TRP A O 1
ATOM 688 N N . THR A 1 82 ? 1.464 8.342 -10.257 1.00 75.62 82 THR A N 1
ATOM 689 C CA . THR A 1 82 ? 0.291 8.468 -11.142 1.00 75.62 82 THR A CA 1
ATOM 690 C C . THR A 1 82 ? 0.278 9.810 -11.915 1.00 75.62 82 THR A C 1
ATOM 692 O O . THR A 1 82 ? -0.439 9.936 -12.904 1.00 75.62 82 THR A O 1
ATOM 695 N N . MET A 1 83 ? 1.097 10.805 -11.519 1.00 58.34 83 MET A N 1
ATOM 696 C CA . MET A 1 83 ? 1.157 12.173 -12.098 1.00 58.34 83 MET A CA 1
ATOM 697 C C . MET A 1 83 ? 2.203 12.417 -13.204 1.00 58.34 83 MET A C 1
ATOM 699 O O . MET A 1 83 ? 3.358 11.937 -13.107 1.00 58.34 83 MET A O 1
#